Protein AF-A0A932IPA1-F1 (afdb_monomer_lite)

Structure (mmCIF, N/CA/C/O backbone):
data_AF-A0A932IPA1-F1
#
_entry.id   AF-A0A932IPA1-F1
#
loop_
_atom_site.group_PDB
_atom_site.id
_atom_site.type_symbol
_atom_site.label_atom_id
_atom_site.label_alt_id
_atom_site.label_comp_id
_atom_site.label_asym_id
_atom_site.label_entity_id
_atom_site.label_seq_id
_atom_site.pdbx_PDB_ins_code
_atom_site.Cartn_x
_atom_site.Cartn_y
_atom_site.Cartn_z
_atom_site.occupancy
_atom_site.B_iso_or_equiv
_atom_site.auth_seq_id
_atom_site.auth_comp_id
_atom_site.auth_asym_id
_atom_site.auth_atom_id
_atom_site.pdbx_PDB_model_num
ATOM 1 N N . MET A 1 1 ? 11.093 17.423 2.288 1.00 36.00 1 MET A N 1
ATOM 2 C CA . MET A 1 1 ? 10.572 17.303 3.670 1.00 36.00 1 MET A CA 1
ATOM 3 C C . MET A 1 1 ? 10.035 15.885 3.919 1.00 36.00 1 MET A C 1
ATOM 5 O O . MET A 1 1 ? 8.897 15.735 4.322 1.00 36.00 1 MET A O 1
ATOM 9 N N . TRP A 1 2 ? 10.863 14.858 3.668 1.00 33.94 2 TRP A N 1
ATOM 10 C CA . TRP A 1 2 ? 10.628 13.428 3.976 1.00 33.94 2 TRP A CA 1
ATOM 11 C C . TRP A 1 2 ? 11.973 12.718 4.224 1.00 33.94 2 TRP A C 1
ATOM 13 O O . TRP A 1 2 ? 12.154 11.549 3.911 1.00 33.94 2 TRP A O 1
ATOM 23 N N . ASP A 1 3 ? 12.959 13.472 4.714 1.00 32.78 3 ASP A N 1
ATOM 24 C CA . ASP A 1 3 ? 14.371 13.118 4.596 1.00 32.78 3 ASP A CA 1
ATOM 25 C C . ASP A 1 3 ? 15.016 13.036 5.982 1.00 32.78 3 ASP A C 1
ATOM 27 O O . ASP A 1 3 ? 15.643 13.983 6.466 1.00 32.78 3 ASP A O 1
ATOM 31 N N . ARG A 1 4 ? 14.717 11.926 6.669 1.00 38.59 4 ARG A N 1
ATOM 32 C CA . ARG A 1 4 ? 15.524 11.316 7.739 1.00 38.59 4 ARG A CA 1
ATOM 33 C C . ARG A 1 4 ? 14.796 10.106 8.326 1.00 38.59 4 ARG A C 1
ATOM 35 O O . ARG A 1 4 ? 14.081 10.216 9.315 1.00 38.59 4 ARG A O 1
ATOM 42 N N . VAL A 1 5 ? 15.039 8.934 7.748 1.00 42.62 5 VAL A N 1
ATOM 43 C CA . VAL A 1 5 ? 15.004 7.675 8.502 1.00 42.62 5 VAL A CA 1
ATOM 44 C C . VAL A 1 5 ? 16.302 6.945 8.195 1.00 42.62 5 VAL A C 1
ATOM 46 O O . VAL A 1 5 ? 16.596 6.593 7.056 1.00 42.62 5 VAL A O 1
ATOM 49 N N . CYS A 1 6 ? 17.120 6.844 9.235 1.00 30.77 6 CYS A N 1
ATOM 50 C CA . CYS A 1 6 ? 18.496 6.396 9.209 1.00 30.77 6 CYS A CA 1
ATOM 51 C C . CYS A 1 6 ? 18.614 4.932 8.765 1.00 30.77 6 CYS A C 1
ATOM 53 O O . CYS A 1 6 ? 17.976 4.042 9.323 1.00 30.77 6 CYS A O 1
ATOM 55 N N . PHE A 1 7 ? 19.496 4.695 7.79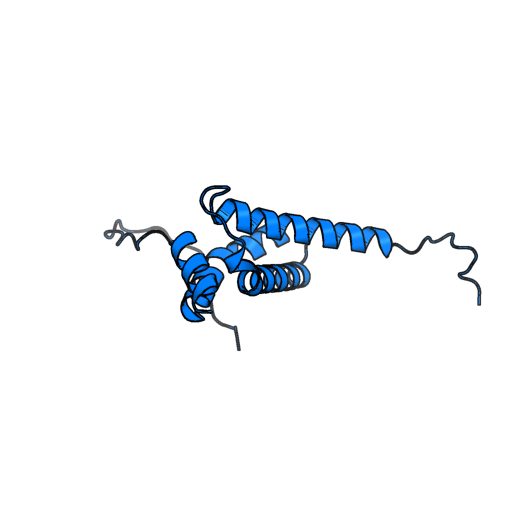7 1.00 34.59 7 PHE A N 1
ATOM 56 C CA . PHE A 1 7 ? 20.008 3.378 7.442 1.00 34.59 7 PHE A CA 1
ATOM 57 C C . PHE A 1 7 ? 21.135 3.040 8.429 1.00 34.59 7 PHE A C 1
ATOM 59 O O . PHE A 1 7 ? 22.173 3.698 8.431 1.00 34.59 7 PHE A O 1
ATOM 66 N N . GLY A 1 8 ? 20.919 2.065 9.311 1.00 30.41 8 GLY A N 1
ATOM 67 C CA . GLY A 1 8 ? 21.890 1.670 10.333 1.00 30.41 8 GLY A CA 1
ATOM 68 C C . GLY A 1 8 ? 22.168 0.176 10.279 1.00 30.41 8 GLY A C 1
ATOM 69 O O . GLY A 1 8 ? 21.413 -0.616 10.833 1.00 30.41 8 GLY A O 1
ATOM 70 N N . ALA A 1 9 ? 23.254 -0.205 9.608 1.00 40.16 9 ALA A N 1
ATOM 71 C CA . ALA A 1 9 ? 23.802 -1.553 9.646 1.00 40.16 9 ALA A CA 1
ATOM 72 C C . ALA A 1 9 ? 24.712 -1.737 10.877 1.00 40.16 9 ALA A C 1
ATOM 74 O O . ALA A 1 9 ? 25.626 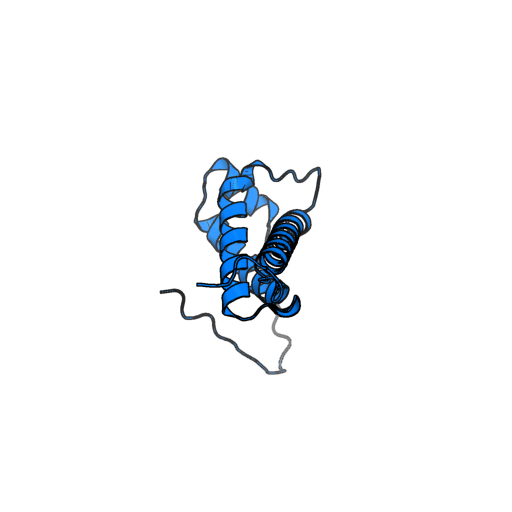-0.945 11.094 1.00 40.16 9 ALA A O 1
ATOM 75 N N . GLY A 1 10 ? 24.503 -2.836 11.611 1.00 35.84 10 GLY A N 1
ATOM 76 C CA . GLY A 1 10 ? 25.508 -3.513 12.440 1.00 35.84 10 GLY A CA 1
ATOM 77 C C . GLY A 1 10 ? 25.723 -2.999 13.871 1.00 35.84 10 GLY A C 1
ATOM 78 O O . GLY A 1 10 ? 26.306 -1.939 14.080 1.00 35.84 10 GLY A O 1
ATOM 79 N N . ARG A 1 11 ? 25.432 -3.844 14.871 1.00 37.50 11 ARG A N 1
ATOM 80 C CA . ARG A 1 11 ? 26.431 -4.702 15.551 1.00 37.50 11 ARG A CA 1
ATOM 81 C C . ARG A 1 11 ? 25.787 -5.563 16.652 1.00 37.50 11 ARG A C 1
ATOM 83 O O . ARG A 1 11 ? 24.768 -5.213 17.228 1.00 37.50 11 ARG A O 1
ATOM 90 N N . CYS A 1 12 ? 26.430 -6.703 16.887 1.00 32.94 12 CYS A N 1
ATOM 91 C CA . CYS A 1 12 ? 26.188 -7.698 17.928 1.00 32.94 12 CYS A CA 1
ATOM 92 C C . CYS A 1 12 ? 26.507 -7.152 19.337 1.00 32.94 12 CYS A C 1
ATOM 94 O O . CYS A 1 12 ? 27.527 -6.479 19.492 1.00 32.94 12 CYS A O 1
ATOM 96 N N . GLY A 1 13 ? 25.694 -7.500 20.346 1.00 33.16 13 GLY A N 1
ATOM 97 C CA . GLY A 1 13 ? 26.054 -7.386 21.766 1.00 33.16 13 GLY A CA 1
ATOM 98 C C . GLY A 1 13 ? 24.890 -7.100 22.726 1.00 33.16 13 GLY A C 1
ATOM 99 O O . GLY A 1 13 ? 24.243 -6.066 22.612 1.00 33.16 13 GLY A O 1
ATOM 100 N N . SER A 1 14 ? 24.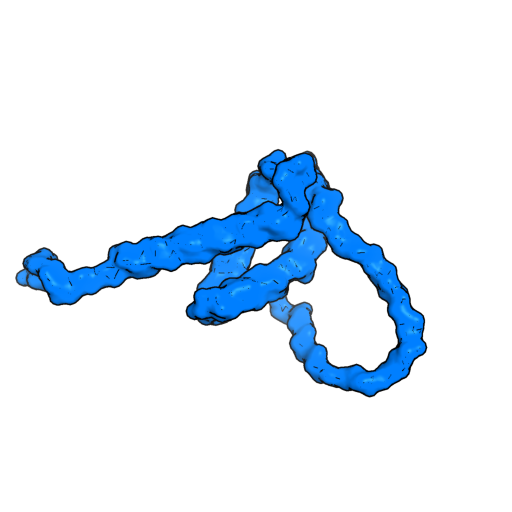749 -7.977 23.729 1.00 33.97 14 SER A N 1
ATOM 101 C CA . SER A 1 14 ? 23.917 -7.914 24.956 1.00 33.97 14 SER A CA 1
ATOM 102 C C . SER A 1 14 ? 22.405 -8.150 24.828 1.00 33.97 14 SER A C 1
ATOM 104 O O . SER A 1 14 ? 21.666 -7.378 24.227 1.00 33.97 14 SER A O 1
ATOM 106 N N . ALA A 1 15 ? 21.959 -9.236 25.469 1.00 44.59 15 ALA A N 1
ATOM 107 C CA . ALA A 1 15 ? 20.567 -9.576 25.733 1.00 44.59 15 ALA A CA 1
ATOM 108 C C . ALA A 1 15 ? 19.974 -8.609 26.775 1.00 44.59 15 ALA A C 1
ATOM 110 O O . ALA A 1 15 ? 19.840 -8.943 27.949 1.00 44.59 15 ALA A O 1
ATOM 111 N N . GLU A 1 16 ? 19.664 -7.393 26.337 1.00 38.22 16 GLU A N 1
ATOM 112 C CA . GLU A 1 16 ? 18.797 -6.461 27.053 1.00 38.22 16 GLU A CA 1
ATOM 113 C C . GLU A 1 16 ? 17.342 -6.871 26.773 1.00 38.22 16 GLU A C 1
ATOM 115 O O . GLU A 1 16 ? 17.003 -7.233 25.643 1.00 38.22 16 GLU A O 1
ATOM 120 N N . ALA A 1 17 ? 16.486 -6.866 27.793 1.00 44.91 17 ALA A N 1
ATOM 121 C CA . ALA A 1 17 ? 15.086 -7.261 27.688 1.00 44.91 17 ALA A CA 1
ATOM 122 C C . ALA A 1 17 ? 14.388 -6.543 26.519 1.00 44.91 17 ALA A C 1
ATOM 124 O O . ALA A 1 17 ? 14.166 -5.335 26.565 1.00 44.91 17 ALA A O 1
ATOM 125 N N . VAL A 1 18 ? 14.038 -7.298 25.471 1.00 45.22 18 VAL A N 1
ATOM 126 C CA . VAL A 1 18 ? 13.244 -6.797 24.347 1.00 45.22 18 VAL A CA 1
ATOM 127 C C . VAL A 1 18 ? 11.873 -6.427 24.900 1.00 45.22 18 VAL A C 1
ATOM 129 O O . VAL A 1 18 ? 11.034 -7.297 25.131 1.00 45.22 18 VAL A O 1
ATOM 132 N N . SER A 1 19 ? 11.642 -5.136 25.133 1.00 43.69 19 SER A N 1
ATOM 133 C CA . SER A 1 19 ? 10.297 -4.578 25.171 1.00 43.69 19 SER A CA 1
ATOM 134 C C . SER A 1 19 ? 9.675 -4.888 23.813 1.00 43.69 19 SER A C 1
ATOM 136 O O . SER A 1 19 ? 9.982 -4.239 22.815 1.00 43.69 19 SER A O 1
ATOM 138 N N . VAL A 1 20 ? 8.901 -5.972 23.752 1.00 49.78 20 VAL A N 1
ATOM 139 C CA . VAL A 1 20 ? 8.159 -6.350 22.554 1.00 49.78 20 VAL A CA 1
ATOM 140 C C . VAL A 1 20 ? 7.097 -5.277 22.391 1.00 49.78 20 VAL A C 1
ATOM 142 O O . VAL A 1 20 ? 6.054 -5.334 23.041 1.00 49.78 20 VAL A O 1
ATOM 145 N N . ASP A 1 21 ? 7.390 -4.264 21.577 1.00 46.47 21 ASP A N 1
ATOM 146 C CA . ASP A 1 21 ? 6.359 -3.361 21.086 1.00 46.47 21 ASP A CA 1
ATOM 147 C C . ASP A 1 21 ? 5.212 -4.232 20.554 1.00 46.47 21 ASP A C 1
ATOM 149 O O . ASP A 1 21 ? 5.478 -5.241 19.881 1.00 46.47 21 ASP A O 1
ATOM 153 N N . PRO A 1 22 ? 3.945 -3.916 20.876 1.00 60.22 22 PRO A N 1
ATOM 154 C CA . PRO A 1 22 ? 2.835 -4.714 20.393 1.00 60.22 22 PRO A CA 1
ATOM 155 C C . PRO A 1 22 ? 2.925 -4.818 18.864 1.00 60.22 22 PRO A C 1
ATOM 157 O O . PRO A 1 22 ? 3.262 -3.833 18.193 1.00 60.22 22 PRO A O 1
ATOM 160 N N . PRO A 1 23 ? 2.679 -6.012 18.296 1.00 77.12 23 PRO A N 1
ATOM 161 C CA . PRO A 1 23 ? 2.759 -6.202 16.859 1.00 77.12 23 PRO A CA 1
ATOM 162 C C . PRO A 1 23 ? 1.844 -5.192 16.168 1.00 77.12 23 PRO A C 1
ATOM 164 O O . PRO A 1 23 ? 0.732 -4.931 16.621 1.00 77.12 23 PRO A O 1
ATOM 167 N N . PHE A 1 24 ? 2.333 -4.614 15.073 1.00 89.12 24 PHE A N 1
ATOM 168 C CA . PHE A 1 24 ? 1.590 -3.622 14.307 1.00 89.12 24 PHE A CA 1
ATOM 169 C C . PHE A 1 24 ? 0.212 -4.164 13.890 1.00 89.12 24 PHE A C 1
ATOM 171 O O . PHE A 1 24 ? 0.127 -5.109 13.100 1.00 89.12 24 PHE A O 1
ATOM 178 N N . ASP A 1 25 ? -0.856 -3.543 14.395 1.00 94.81 25 ASP A N 1
ATOM 179 C CA . ASP A 1 25 ? -2.233 -3.915 14.073 1.00 94.81 25 ASP A CA 1
ATOM 180 C C . ASP A 1 25 ? -2.689 -3.233 12.777 1.00 94.81 25 ASP A C 1
ATOM 182 O O . ASP A 1 25 ? -3.254 -2.134 12.749 1.00 94.81 25 ASP A O 1
ATOM 186 N N . ALA A 1 26 ? -2.420 -3.910 11.664 1.00 94.75 26 ALA A N 1
ATOM 187 C CA . ALA A 1 26 ? -2.812 -3.446 10.342 1.00 94.75 26 ALA A CA 1
ATOM 188 C C . ALA A 1 26 ? -4.337 -3.373 10.159 1.00 94.75 26 ALA A C 1
ATOM 190 O O . ALA A 1 26 ? -4.813 -2.513 9.419 1.00 94.75 26 ALA A O 1
ATOM 191 N N . GLU A 1 27 ? -5.099 -4.257 10.806 1.00 96.19 27 GLU A N 1
ATOM 192 C CA . GLU A 1 27 ? -6.556 -4.298 10.679 1.00 96.19 27 GLU A CA 1
ATOM 193 C C . GLU A 1 27 ? -7.193 -3.084 11.354 1.00 96.19 27 GLU A C 1
ATOM 195 O O . GLU A 1 27 ? -7.952 -2.353 10.710 1.00 96.19 27 GLU A O 1
ATOM 200 N N . GLN A 1 28 ? -6.833 -2.814 12.612 1.00 96.69 28 GLN A N 1
ATOM 201 C CA . GLN A 1 28 ? -7.317 -1.639 13.335 1.00 96.69 28 GLN A CA 1
ATOM 202 C C . GLN A 1 28 ? -6.952 -0.350 12.597 1.00 96.69 28 GLN A C 1
ATOM 204 O O . GLN A 1 28 ? -7.785 0.548 12.456 1.00 96.69 28 GLN A O 1
ATOM 209 N N . THR A 1 29 ? -5.732 -0.288 12.068 1.00 96.94 29 THR A N 1
ATOM 210 C CA . THR A 1 29 ? -5.245 0.868 11.318 1.00 96.94 29 THR A CA 1
ATOM 211 C C . THR A 1 29 ? -6.073 1.107 10.049 1.00 96.94 29 THR A C 1
ATOM 213 O O . THR A 1 29 ? -6.551 2.219 9.819 1.00 96.94 29 THR A O 1
ATOM 216 N N . LEU A 1 30 ? -6.317 0.065 9.242 1.00 97.25 30 LEU A N 1
ATOM 217 C CA . LEU A 1 30 ? -7.170 0.162 8.050 1.00 97.25 30 LEU A CA 1
ATOM 218 C C . LEU A 1 30 ? -8.604 0.569 8.406 1.00 97.25 30 LEU A C 1
ATOM 220 O O . LEU A 1 30 ? -9.200 1.394 7.713 1.00 97.25 30 LEU A O 1
ATOM 224 N N . ARG A 1 31 ? -9.142 0.051 9.514 1.00 97.62 31 ARG A N 1
ATOM 225 C CA . ARG A 1 31 ? -10.482 0.398 9.994 1.00 97.62 31 ARG A CA 1
ATOM 226 C C . ARG A 1 31 ? -10.591 1.868 10.406 1.00 97.62 31 ARG A C 1
ATOM 228 O O . ARG A 1 31 ? -11.567 2.524 10.044 1.00 97.62 31 ARG A O 1
ATOM 235 N N . ALA A 1 32 ? -9.596 2.403 11.113 1.00 97.81 32 ALA A N 1
ATOM 236 C CA . ALA A 1 32 ? -9.551 3.816 11.491 1.00 97.81 32 ALA A CA 1
ATOM 237 C C . ALA A 1 32 ? -9.494 4.736 10.257 1.00 97.81 32 ALA A C 1
ATOM 239 O O . ALA A 1 32 ? -10.235 5.719 10.172 1.00 97.81 32 ALA A O 1
ATOM 240 N N . ILE A 1 33 ? -8.697 4.371 9.247 1.00 97.88 33 ILE A N 1
ATOM 241 C CA . ILE A 1 33 ? -8.633 5.098 7.969 1.00 97.88 33 ILE A CA 1
ATOM 242 C C . ILE A 1 33 ? -9.991 5.061 7.254 1.00 97.88 33 ILE A C 1
ATOM 244 O O . ILE A 1 33 ? -10.457 6.094 6.769 1.00 97.88 33 ILE A O 1
ATOM 248 N N . ALA A 1 34 ? -10.638 3.894 7.204 1.00 97.62 34 ALA A N 1
ATOM 249 C CA . ALA A 1 34 ? -11.923 3.708 6.534 1.00 97.62 34 ALA A CA 1
ATOM 250 C C . ALA A 1 34 ? -13.047 4.550 7.158 1.00 97.62 34 ALA A C 1
ATOM 252 O O . ALA A 1 34 ? -13.808 5.188 6.432 1.00 97.62 34 ALA A O 1
ATOM 253 N N . LEU A 1 35 ? -13.144 4.562 8.492 1.00 97.50 35 LEU A N 1
ATOM 254 C CA . LEU A 1 35 ? -14.242 5.209 9.215 1.00 97.50 35 LEU A CA 1
ATOM 255 C C . LEU A 1 35 ? -14.022 6.706 9.435 1.00 97.50 35 LEU A C 1
ATOM 257 O O . LEU A 1 35 ? -14.972 7.484 9.362 1.00 97.50 35 LEU A O 1
ATOM 261 N N . HIS A 1 36 ? -12.784 7.112 9.716 1.00 97.31 36 HIS A N 1
ATOM 262 C CA . HIS A 1 36 ? -12.493 8.457 10.218 1.00 97.31 36 HIS A CA 1
ATOM 263 C C . HIS A 1 36 ? -11.546 9.256 9.332 1.00 97.31 36 HIS A C 1
ATOM 265 O O . HIS A 1 36 ? -11.306 10.425 9.624 1.00 97.31 36 HIS A O 1
ATOM 271 N N . ARG A 1 37 ? -11.007 8.661 8.255 1.00 96.88 37 ARG A N 1
ATOM 272 C CA . ARG A 1 37 ? -9.894 9.260 7.497 1.00 96.88 37 ARG A CA 1
ATOM 273 C C . ARG A 1 37 ? -8.766 9.670 8.449 1.00 96.88 37 ARG A C 1
ATOM 275 O O . ARG A 1 37 ? -8.227 10.771 8.364 1.00 96.88 37 ARG A O 1
ATOM 282 N N . ASP A 1 38 ? -8.459 8.772 9.381 1.00 97.69 38 ASP A N 1
ATOM 283 C CA . ASP A 1 38 ? -7.456 8.986 10.414 1.00 97.69 38 ASP A CA 1
ATOM 284 C C . ASP A 1 38 ? -6.056 9.064 9.785 1.00 97.69 38 ASP A C 1
ATOM 286 O O . ASP A 1 38 ? -5.563 8.112 9.167 1.00 97.69 38 ASP A O 1
ATOM 290 N N . ARG A 1 39 ? -5.432 10.240 9.906 1.00 96.50 39 ARG A N 1
ATOM 291 C CA . ARG A 1 39 ? -4.107 10.524 9.347 1.00 96.50 39 ARG A CA 1
ATOM 292 C C . ARG A 1 39 ? -2.991 9.856 10.142 1.00 96.50 39 ARG A C 1
ATOM 294 O O . ARG A 1 39 ? -2.010 9.446 9.525 1.00 96.50 39 ARG A O 1
ATOM 301 N N . ASP A 1 40 ? -3.149 9.706 11.451 1.00 97.12 40 ASP A N 1
ATOM 302 C CA . ASP A 1 40 ? -2.142 9.097 12.319 1.00 97.12 40 ASP A CA 1
ATOM 303 C C . ASP A 1 40 ? -2.118 7.584 12.092 1.00 97.12 40 ASP A C 1
ATOM 305 O O . ASP A 1 40 ? -1.052 6.987 11.927 1.00 97.12 40 ASP A O 1
ATOM 309 N N . ALA A 1 41 ? -3.299 6.975 11.938 1.00 96.81 41 ALA A N 1
ATOM 310 C CA . ALA A 1 41 ? -3.425 5.593 11.488 1.00 96.81 41 ALA A CA 1
ATOM 311 C C . ALA A 1 41 ? -2.746 5.396 10.121 1.00 96.81 41 ALA A C 1
ATOM 313 O O . ALA A 1 41 ? -1.928 4.493 9.939 1.00 96.81 41 ALA A O 1
ATOM 314 N N . PHE A 1 42 ? -3.007 6.276 9.153 1.00 97.75 42 PHE A N 1
ATOM 315 C CA . PHE A 1 42 ? -2.339 6.192 7.854 1.00 97.75 42 PHE A CA 1
ATOM 316 C C . PHE A 1 42 ? -0.819 6.357 7.947 1.00 97.75 42 PHE A C 1
ATOM 318 O O . PHE A 1 42 ? -0.087 5.621 7.285 1.00 97.75 42 PHE A O 1
ATOM 325 N N . GLN A 1 43 ? -0.328 7.258 8.798 1.00 97.31 43 GLN A N 1
ATOM 326 C CA . GLN A 1 43 ? 1.101 7.420 9.047 1.00 97.31 43 GLN A CA 1
ATOM 327 C C . GLN A 1 43 ? 1.719 6.147 9.645 1.00 97.31 43 GLN A C 1
ATOM 329 O O . GLN A 1 43 ? 2.793 5.731 9.208 1.00 97.31 43 GLN A O 1
ATOM 334 N N . ALA A 1 44 ? 1.036 5.489 10.584 1.00 96.62 44 ALA A N 1
ATOM 335 C CA . ALA A 1 44 ? 1.478 4.218 11.154 1.00 96.62 44 ALA A CA 1
ATOM 336 C C . ALA A 1 44 ? 1.506 3.097 10.097 1.00 96.62 44 ALA A C 1
ATOM 338 O O . ALA A 1 44 ? 2.499 2.371 9.983 1.00 96.62 44 ALA A O 1
ATOM 339 N N . LEU A 1 45 ? 0.465 3.005 9.258 1.00 96.88 45 LEU A N 1
ATOM 340 C CA . LEU A 1 45 ? 0.414 2.072 8.128 1.00 96.88 45 LEU A CA 1
ATOM 341 C C . LEU A 1 45 ? 1.570 2.307 7.156 1.00 96.88 45 LEU A C 1
ATOM 343 O O . LEU A 1 45 ? 2.222 1.350 6.734 1.00 96.88 45 LEU A O 1
ATOM 347 N N . PHE A 1 46 ? 1.838 3.569 6.821 1.00 97.12 46 PHE A N 1
ATOM 348 C CA . PHE A 1 46 ? 2.927 3.954 5.935 1.00 97.12 46 PHE A CA 1
ATOM 349 C C . PHE A 1 46 ? 4.286 3.591 6.537 1.00 97.12 46 PHE A C 1
ATOM 351 O O . PHE A 1 46 ? 5.103 2.967 5.863 1.00 97.12 46 PHE A O 1
ATOM 358 N N . GLY A 1 47 ? 4.518 3.915 7.811 1.00 96.62 47 GLY A N 1
ATOM 359 C CA . GLY A 1 47 ? 5.755 3.570 8.513 1.00 96.62 47 GLY A CA 1
ATOM 360 C C . GLY A 1 47 ? 6.018 2.063 8.529 1.00 96.62 47 GLY A C 1
ATOM 361 O O . GLY A 1 47 ? 7.159 1.626 8.372 1.00 96.62 47 GLY A O 1
ATOM 362 N N . HIS A 1 48 ? 4.961 1.253 8.636 1.00 96.44 48 HIS A N 1
ATOM 363 C CA . HIS A 1 48 ? 5.084 -0.197 8.606 1.00 96.44 48 HIS A CA 1
ATOM 364 C C . HIS A 1 48 ? 5.240 -0.759 7.182 1.00 96.44 48 HIS A C 1
ATOM 366 O O . HIS A 1 48 ? 6.203 -1.469 6.885 1.00 96.44 48 HIS A O 1
ATOM 372 N N . TYR A 1 49 ? 4.310 -0.485 6.272 1.00 97.81 49 TYR A N 1
ATOM 373 C CA . TYR A 1 49 ? 4.294 -1.127 4.954 1.00 97.81 49 TYR A CA 1
ATOM 374 C C . TYR A 1 49 ? 5.146 -0.415 3.905 1.00 97.81 49 TYR A C 1
ATOM 376 O O . TYR A 1 49 ? 5.591 -1.071 2.967 1.00 97.81 49 TYR A O 1
ATOM 384 N N . GLY A 1 50 ? 5.432 0.878 4.056 1.00 97.38 50 GLY A N 1
ATOM 385 C CA . GLY A 1 50 ? 6.154 1.677 3.064 1.00 97.38 50 GLY A CA 1
ATOM 386 C C . GLY A 1 50 ? 7.530 1.115 2.702 1.00 97.38 50 GLY A C 1
ATOM 387 O O . GLY A 1 50 ? 7.745 0.758 1.540 1.00 97.38 50 GLY A O 1
ATOM 388 N N . PRO A 1 51 ? 8.441 0.916 3.674 1.00 97.19 51 PRO A N 1
ATOM 389 C CA . PRO A 1 51 ? 9.754 0.328 3.407 1.00 97.19 51 PRO A CA 1
ATOM 390 C C . PRO A 1 51 ? 9.670 -1.084 2.806 1.00 97.19 51 PRO A C 1
ATOM 392 O O . PRO A 1 51 ? 10.466 -1.447 1.941 1.00 97.19 51 PRO A O 1
ATOM 395 N N . ARG A 1 52 ? 8.679 -1.878 3.237 1.00 97.81 52 ARG A N 1
ATOM 396 C CA . ARG A 1 52 ? 8.468 -3.259 2.773 1.00 97.81 52 ARG A CA 1
ATOM 397 C C . ARG A 1 52 ? 7.990 -3.301 1.320 1.00 97.81 52 ARG A C 1
ATOM 399 O O . ARG A 1 52 ? 8.515 -4.080 0.530 1.00 97.81 52 ARG A O 1
ATOM 406 N N . LEU A 1 53 ? 7.044 -2.437 0.960 1.00 97.94 53 LEU A N 1
ATOM 407 C CA . LEU A 1 53 ? 6.527 -2.304 -0.401 1.00 97.94 53 LEU A CA 1
ATOM 408 C C . LEU A 1 53 ? 7.581 -1.733 -1.353 1.00 97.94 53 LEU A C 1
ATOM 410 O O . LEU A 1 53 ? 7.757 -2.265 -2.445 1.00 97.94 53 LEU A O 1
ATOM 414 N N . LYS A 1 54 ? 8.356 -0.732 -0.920 1.00 97.00 54 LYS A N 1
ATOM 415 C CA . LYS A 1 54 ? 9.495 -0.228 -1.700 1.00 97.00 54 LYS A CA 1
ATOM 416 C C . LYS A 1 54 ? 10.508 -1.333 -1.990 1.00 97.00 54 LYS A C 1
ATOM 418 O O . LYS A 1 54 ? 10.885 -1.540 -3.139 1.00 97.00 54 LYS A O 1
ATOM 423 N N . ALA A 1 55 ? 10.907 -2.091 -0.965 1.00 97.25 55 ALA A N 1
ATOM 424 C CA . ALA A 1 55 ? 11.815 -3.226 -1.131 1.00 97.25 55 ALA A CA 1
ATOM 425 C C . ALA A 1 55 ? 11.232 -4.315 -2.046 1.00 97.25 55 ALA A C 1
ATOM 427 O O . ALA A 1 55 ? 11.968 -4.916 -2.827 1.00 97.25 55 ALA A O 1
ATOM 428 N N . TYR A 1 56 ? 9.923 -4.562 -1.973 1.00 97.19 56 TYR A N 1
ATOM 429 C CA . TYR A 1 56 ? 9.224 -5.475 -2.874 1.00 97.19 56 TYR A CA 1
ATOM 430 C C . TYR A 1 56 ? 9.321 -5.022 -4.340 1.00 97.19 56 TYR A C 1
ATOM 432 O O . TYR A 1 56 ? 9.695 -5.830 -5.188 1.00 97.19 56 TYR A O 1
ATOM 440 N N . PHE A 1 57 ? 9.072 -3.744 -4.641 1.00 97.06 57 PHE A N 1
ATOM 441 C CA . PHE A 1 57 ? 9.172 -3.222 -6.009 1.00 97.06 57 PHE A CA 1
ATOM 442 C C . PHE A 1 57 ? 10.606 -3.191 -6.544 1.00 97.06 57 PHE A C 1
ATOM 444 O O . PHE A 1 57 ? 10.830 -3.568 -7.692 1.00 97.06 57 PHE A O 1
ATOM 451 N N . LEU A 1 58 ? 11.585 -2.845 -5.704 1.00 96.06 58 LEU A N 1
ATOM 452 C CA . LEU A 1 58 ? 13.004 -2.923 -6.068 1.00 96.06 58 LEU A CA 1
ATOM 453 C C . LEU A 1 58 ? 13.413 -4.352 -6.459 1.00 96.06 58 LEU A C 1
ATOM 455 O O . LEU A 1 58 ? 14.094 -4.567 -7.456 1.00 96.06 58 LEU A O 1
ATOM 459 N N . ARG A 1 59 ? 12.957 -5.361 -5.704 1.00 95.44 59 ARG A N 1
ATOM 460 C CA . ARG A 1 59 ? 13.227 -6.779 -6.014 1.00 95.44 59 ARG A CA 1
ATOM 461 C C . ARG A 1 59 ? 12.511 -7.268 -7.270 1.00 95.44 59 ARG A C 1
ATOM 463 O O . ARG A 1 59 ? 12.950 -8.246 -7.863 1.00 95.44 59 ARG A O 1
ATOM 470 N N . ALA A 1 60 ? 11.426 -6.610 -7.663 1.00 91.62 60 ALA A N 1
ATOM 471 C CA . ALA A 1 60 ? 10.683 -6.930 -8.874 1.00 91.62 60 ALA A CA 1
ATOM 472 C C . ALA A 1 60 ? 11.334 -6.380 -10.160 1.00 91.62 60 ALA A C 1
ATOM 474 O O . ALA A 1 60 ? 10.756 -6.537 -11.232 1.00 91.62 60 ALA A O 1
ATOM 475 N N . GLY A 1 61 ? 12.519 -5.765 -10.064 1.00 83.62 61 GLY A N 1
ATOM 476 C CA . GLY A 1 61 ? 13.278 -5.255 -11.209 1.00 83.62 61 GLY A CA 1
ATOM 477 C C . GLY A 1 61 ? 13.081 -3.765 -11.491 1.00 83.62 61 GLY A C 1
ATOM 478 O O . GLY A 1 61 ? 13.590 -3.280 -12.495 1.00 83.62 61 GLY A O 1
ATOM 479 N N . GLY A 1 62 ? 12.365 -3.038 -10.626 1.00 82.62 62 GLY A N 1
ATOM 480 C CA . GLY A 1 62 ? 12.249 -1.583 -10.723 1.00 82.62 62 GLY A CA 1
ATOM 481 C C . GLY A 1 62 ? 13.481 -0.859 -10.178 1.00 82.62 62 GLY A C 1
ATOM 482 O O . GLY A 1 62 ? 14.137 -1.337 -9.249 1.00 82.62 62 GLY A O 1
ATOM 483 N N . ASP A 1 63 ? 13.767 0.324 -10.721 1.00 91.75 63 ASP A N 1
ATOM 484 C CA . ASP A 1 63 ? 14.739 1.241 -10.128 1.00 91.75 63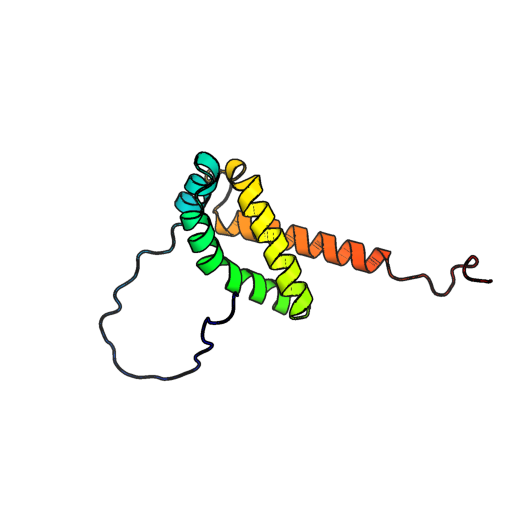 ASP A CA 1
ATOM 485 C C . ASP A 1 63 ? 14.163 1.963 -8.890 1.00 91.75 63 ASP A C 1
ATOM 487 O O . ASP A 1 63 ? 13.009 1.773 -8.492 1.00 91.75 63 ASP A O 1
ATOM 491 N N . ALA A 1 64 ? 14.991 2.782 -8.238 1.00 92.81 64 ALA A N 1
ATOM 492 C CA . ALA A 1 64 ? 14.598 3.497 -7.026 1.00 92.81 64 ALA A CA 1
ATOM 493 C C . ALA A 1 64 ? 13.452 4.494 -7.246 1.00 92.81 64 ALA A C 1
ATOM 495 O O . ALA A 1 64 ? 12.642 4.678 -6.335 1.00 92.81 64 ALA A O 1
ATOM 496 N N . THR A 1 65 ? 13.388 5.113 -8.424 1.00 95.19 65 THR A N 1
ATOM 497 C CA . THR A 1 65 ? 12.361 6.094 -8.781 1.00 95.19 65 THR A CA 1
ATOM 498 C C . THR A 1 65 ? 11.031 5.388 -8.993 1.00 95.19 65 THR A C 1
ATOM 500 O O . THR A 1 65 ? 10.052 5.700 -8.320 1.00 95.19 65 THR A O 1
ATOM 503 N N . LEU A 1 66 ? 11.017 4.352 -9.831 1.00 93.44 66 LEU A N 1
ATOM 504 C CA . LEU A 1 66 ? 9.826 3.572 -10.128 1.00 93.44 66 LEU A CA 1
ATOM 505 C C . LEU A 1 66 ? 9.264 2.891 -8.875 1.00 93.44 66 LEU A C 1
ATOM 507 O O . LEU A 1 66 ? 8.052 2.853 -8.667 1.00 93.44 66 LEU A O 1
ATOM 511 N N . ALA A 1 67 ? 10.133 2.358 -8.013 1.00 96.50 67 ALA A N 1
ATOM 512 C CA . ALA A 1 67 ? 9.701 1.751 -6.759 1.00 96.50 67 ALA A CA 1
ATOM 513 C C . ALA A 1 67 ? 9.013 2.762 -5.826 1.00 96.50 67 ALA A C 1
ATOM 515 O O . ALA A 1 67 ? 8.059 2.401 -5.134 1.00 96.50 67 ALA A O 1
ATOM 516 N N . GLU A 1 68 ? 9.487 4.009 -5.799 1.00 96.62 68 GLU A N 1
ATOM 517 C CA . GLU A 1 68 ? 8.893 5.094 -5.017 1.00 96.62 68 GLU A CA 1
ATOM 518 C C . GLU A 1 68 ? 7.541 5.531 -5.601 1.00 96.62 68 GLU A C 1
ATOM 520 O O . GLU A 1 68 ? 6.569 5.662 -4.859 1.00 96.62 68 GLU A O 1
ATOM 525 N N . GLU A 1 69 ? 7.445 5.674 -6.922 1.00 96.38 69 GLU A N 1
ATOM 526 C CA . GLU A 1 69 ? 6.193 6.002 -7.616 1.00 96.38 69 GLU A CA 1
ATOM 527 C C . GLU A 1 69 ? 5.111 4.944 -7.358 1.00 96.38 69 GLU A C 1
ATOM 529 O O . GLU A 1 69 ? 4.008 5.262 -6.903 1.00 96.38 69 GLU A O 1
ATOM 534 N N . LEU A 1 70 ? 5.440 3.662 -7.557 1.00 97.31 70 LEU A N 1
ATOM 535 C CA . LEU A 1 70 ? 4.511 2.559 -7.304 1.00 97.31 70 LEU A CA 1
ATOM 536 C C . LEU A 1 70 ? 4.112 2.473 -5.828 1.00 97.31 70 LEU A C 1
ATOM 538 O O . LEU A 1 70 ? 2.945 2.218 -5.519 1.00 97.31 70 LEU A O 1
ATOM 542 N N . LEU A 1 71 ? 5.052 2.701 -4.906 1.00 97.81 71 LEU A N 1
ATOM 543 C CA . LEU A 1 71 ? 4.752 2.783 -3.478 1.00 97.81 71 LEU A CA 1
ATOM 544 C C . LEU A 1 71 ? 3.709 3.872 -3.201 1.00 97.81 71 LEU A C 1
ATOM 546 O O . LEU A 1 71 ? 2.716 3.604 -2.519 1.00 97.81 71 LEU A O 1
ATOM 550 N N . GLN A 1 72 ? 3.928 5.083 -3.711 1.00 97.56 72 GLN A N 1
ATOM 551 C CA . GLN A 1 72 ? 3.030 6.214 -3.494 1.00 97.56 72 GLN A CA 1
ATOM 552 C C . GLN A 1 72 ? 1.632 5.925 -4.047 1.00 97.56 72 GLN A C 1
ATOM 554 O O . GLN A 1 72 ? 0.641 6.134 -3.345 1.00 97.56 72 GLN A O 1
ATOM 559 N N . GLU A 1 73 ? 1.532 5.350 -5.247 1.00 97.94 73 GLU A N 1
ATOM 560 C CA . GLU A 1 73 ? 0.249 4.935 -5.819 1.00 97.94 73 GLU A CA 1
ATOM 561 C C . GLU A 1 73 ? -0.482 3.901 -4.957 1.00 97.94 73 GLU A C 1
ATOM 563 O O . GLU A 1 73 ? -1.693 4.008 -4.742 1.00 97.94 73 GLU A O 1
ATOM 568 N N . VAL A 1 74 ? 0.234 2.893 -4.450 1.00 98.31 74 VAL A N 1
ATOM 569 C CA . VAL A 1 74 ? -0.354 1.885 -3.559 1.00 98.31 74 VAL A CA 1
ATOM 570 C C . VAL A 1 74 ? -0.862 2.538 -2.279 1.00 98.31 74 VAL A C 1
ATOM 572 O O . VAL A 1 74 ? -1.989 2.268 -1.872 1.00 98.31 74 VAL A O 1
ATOM 575 N N . MET A 1 75 ? -0.081 3.428 -1.670 1.00 98.00 75 MET A N 1
ATOM 576 C CA . MET A 1 75 ? -0.470 4.126 -0.443 1.00 98.00 75 MET A CA 1
ATOM 577 C C . MET A 1 75 ? -1.705 5.009 -0.648 1.00 98.00 75 MET A C 1
ATOM 579 O O . MET A 1 75 ? -2.614 4.993 0.182 1.00 98.00 75 MET A O 1
ATOM 583 N N . LEU A 1 76 ? -1.808 5.701 -1.785 1.00 98.12 76 LEU A N 1
ATOM 584 C CA . LEU A 1 76 ? -3.011 6.451 -2.157 1.00 98.12 76 LEU A CA 1
ATOM 585 C C . LEU A 1 76 ? -4.229 5.535 -2.327 1.00 98.12 76 LEU A C 1
ATOM 587 O O . LEU A 1 76 ? -5.332 5.877 -1.898 1.00 98.12 76 LEU A O 1
ATOM 591 N N . ILE A 1 77 ? -4.050 4.350 -2.914 1.00 98.12 77 ILE A N 1
ATOM 592 C CA . ILE A 1 77 ? -5.134 3.368 -3.027 1.00 98.12 77 ILE A CA 1
ATOM 593 C C . ILE A 1 77 ? -5.577 2.879 -1.654 1.00 98.12 77 ILE A C 1
ATOM 595 O O . ILE A 1 77 ? -6.781 2.788 -1.425 1.00 98.12 77 ILE A O 1
ATOM 599 N N . LEU A 1 78 ? -4.639 2.585 -0.754 1.00 97.88 78 LEU A N 1
ATOM 600 C CA . LEU A 1 78 ? -4.960 2.170 0.609 1.00 97.88 78 LEU A CA 1
ATOM 601 C C . LEU A 1 78 ? -5.729 3.262 1.344 1.00 97.88 78 LEU A C 1
ATOM 603 O O . LEU A 1 78 ? -6.753 2.962 1.946 1.00 97.88 78 LEU A O 1
ATOM 607 N N . TRP A 1 79 ? -5.309 4.523 1.219 1.00 97.88 79 TRP A N 1
ATOM 608 C CA . TRP A 1 79 ? -6.057 5.652 1.763 1.00 97.88 79 TRP A CA 1
ATOM 609 C C . TRP A 1 79 ? -7.483 5.685 1.213 1.00 97.88 79 TRP A C 1
ATOM 611 O O . TRP A 1 79 ? -8.442 5.668 1.978 1.00 97.88 79 TRP A O 1
ATOM 621 N N . HIS A 1 80 ? -7.655 5.687 -0.110 1.00 97.75 80 HIS A N 1
ATOM 622 C CA . HIS A 1 80 ? -8.969 5.875 -0.722 1.00 97.75 80 HIS A CA 1
ATOM 623 C C . HIS A 1 80 ? -9.907 4.678 -0.595 1.00 97.75 80 HIS A C 1
ATOM 625 O O . HIS A 1 80 ? -11.114 4.898 -0.540 1.00 97.75 80 HIS A O 1
ATOM 631 N N . LYS A 1 81 ? -9.370 3.453 -0.561 1.00 97.44 81 LYS A N 1
ATOM 632 C CA . LYS A 1 81 ? -10.136 2.199 -0.606 1.00 97.44 81 LYS A CA 1
ATOM 633 C C . LYS A 1 81 ? -10.061 1.384 0.685 1.00 97.44 81 LYS A C 1
ATOM 635 O O . LYS A 1 81 ? -10.383 0.197 0.649 1.00 97.44 81 LYS A O 1
ATOM 640 N N . ALA A 1 82 ? -9.627 1.974 1.800 1.00 97.25 82 ALA A N 1
ATOM 641 C CA . ALA A 1 82 ? -9.591 1.301 3.102 1.00 97.25 82 ALA A CA 1
ATOM 642 C C . ALA A 1 82 ? -10.955 0.706 3.499 1.00 97.25 82 ALA A C 1
ATOM 644 O O . ALA A 1 82 ? -11.009 -0.363 4.092 1.00 97.25 82 ALA A O 1
ATOM 645 N N . ASP A 1 83 ? -12.055 1.351 3.104 1.00 96.69 83 ASP A N 1
ATOM 646 C CA . ASP A 1 83 ? -13.439 0.893 3.290 1.00 96.69 83 ASP A CA 1
ATOM 647 C C . ASP A 1 83 ? -13.761 -0.430 2.579 1.00 96.69 83 ASP A C 1
ATOM 649 O O . ASP A 1 83 ? -14.720 -1.108 2.936 1.00 96.69 83 ASP A O 1
ATOM 653 N N . ARG A 1 84 ? -12.962 -0.815 1.578 1.00 96.81 84 ARG A N 1
ATOM 654 C CA . ARG A 1 84 ? -13.121 -2.076 0.841 1.00 96.81 84 ARG A CA 1
ATOM 655 C C . ARG A 1 84 ? -12.352 -3.237 1.454 1.00 96.81 84 ARG A C 1
ATOM 657 O O . ARG A 1 84 ? -12.442 -4.349 0.928 1.00 96.81 84 ARG A O 1
ATOM 664 N N . PHE A 1 85 ? -11.550 -2.986 2.483 1.00 97.19 85 PHE A N 1
ATOM 665 C CA . PHE A 1 85 ? -10.900 -4.057 3.215 1.00 97.19 85 PHE A CA 1
ATOM 666 C C . PHE A 1 85 ? -11.948 -4.840 4.010 1.00 97.19 85 PHE A C 1
ATOM 668 O O . PHE A 1 85 ? -12.758 -4.261 4.730 1.00 97.19 85 PHE A O 1
ATOM 675 N N . ASP A 1 86 ? -11.915 -6.161 3.869 1.00 95.62 86 ASP A N 1
ATOM 676 C CA . ASP A 1 86 ? -12.805 -7.078 4.570 1.00 95.62 86 ASP A CA 1
ATOM 677 C C . ASP A 1 86 ? -11.959 -8.163 5.260 1.00 95.62 86 ASP A C 1
ATOM 679 O O . ASP A 1 86 ? -11.402 -9.028 4.564 1.00 95.62 86 ASP A O 1
ATOM 683 N N . PRO A 1 87 ? -11.849 -8.139 6.604 1.00 94.19 87 PRO A N 1
ATOM 684 C CA . PRO A 1 87 ? -11.035 -9.095 7.349 1.00 94.19 87 PRO A CA 1
ATOM 685 C C . PRO A 1 87 ? -11.565 -10.532 7.252 1.00 94.19 87 PRO A C 1
ATOM 687 O O . PRO A 1 87 ? -10.795 -11.474 7.425 1.00 94.19 87 PRO A O 1
ATOM 690 N N . ALA A 1 88 ? -12.843 -10.735 6.902 1.00 96.00 88 ALA A N 1
ATOM 691 C CA . ALA A 1 88 ? -13.392 -12.073 6.692 1.00 96.00 88 ALA A CA 1
ATOM 692 C C . ALA A 1 88 ? -12.895 -12.719 5.386 1.00 96.00 88 ALA A C 1
ATOM 694 O O . ALA A 1 88 ? -12.953 -13.940 5.237 1.00 96.00 88 ALA A O 1
ATOM 695 N N . ARG A 1 89 ? -12.410 -11.918 4.425 1.00 94.31 89 ARG A N 1
ATOM 696 C CA . ARG A 1 89 ? -11.975 -12.399 3.103 1.00 94.31 89 ARG A CA 1
ATOM 697 C C . ARG A 1 89 ? -10.470 -12.577 2.986 1.00 94.31 89 ARG A C 1
ATOM 699 O O . ARG A 1 89 ? -10.030 -13.448 2.237 1.00 94.31 89 ARG A O 1
ATOM 706 N N . ALA A 1 90 ? -9.682 -11.738 3.653 1.00 94.12 90 ALA A N 1
ATOM 707 C CA . ALA A 1 90 ? -8.227 -11.807 3.606 1.00 94.12 90 ALA A CA 1
ATOM 708 C C . ALA A 1 90 ? -7.586 -11.076 4.789 1.00 94.12 90 ALA A C 1
ATOM 710 O O . ALA A 1 90 ? -8.101 -10.069 5.266 1.00 94.12 90 ALA A O 1
ATOM 711 N N . ALA A 1 91 ? -6.391 -11.520 5.181 1.00 96.00 91 ALA A N 1
ATOM 712 C CA . ALA A 1 91 ? -5.556 -10.764 6.107 1.00 96.00 91 ALA A CA 1
ATOM 713 C C . ALA A 1 91 ? -5.139 -9.403 5.494 1.00 96.00 91 ALA A C 1
ATOM 715 O O . ALA A 1 91 ? -4.901 -9.337 4.278 1.00 96.00 91 ALA A O 1
ATOM 716 N N . PRO A 1 92 ? -4.948 -8.342 6.307 1.00 96.44 92 PRO A N 1
ATOM 717 C CA . PRO A 1 92 ? -4.541 -7.015 5.830 1.00 96.44 92 PRO A CA 1
ATOM 718 C C . PRO A 1 92 ? -3.314 -7.038 4.916 1.00 96.44 92 PRO A C 1
ATOM 720 O O . PRO A 1 92 ? -3.315 -6.439 3.841 1.00 96.44 92 PRO A O 1
ATOM 723 N N . SER A 1 93 ? -2.280 -7.789 5.305 1.00 95.81 93 SER A N 1
ATOM 724 C CA . SER A 1 93 ? -1.045 -7.933 4.532 1.00 95.81 93 SER A CA 1
ATOM 725 C C . SER A 1 93 ? -1.313 -8.507 3.141 1.00 95.81 93 SER A C 1
ATOM 727 O O . SER A 1 93 ? -0.834 -7.973 2.145 1.00 95.81 93 SER A O 1
ATOM 729 N N . THR A 1 94 ? -2.134 -9.554 3.055 1.00 96.62 94 THR A N 1
ATOM 730 C CA . THR A 1 94 ? -2.485 -10.205 1.786 1.00 96.62 94 THR A CA 1
ATOM 731 C C . THR A 1 94 ? -3.197 -9.232 0.854 1.00 96.62 94 THR A C 1
ATOM 733 O O . THR A 1 94 ? -2.849 -9.138 -0.322 1.00 96.62 94 THR A O 1
ATOM 736 N N . TRP A 1 95 ? -4.152 -8.462 1.376 1.00 97.62 95 TRP A N 1
ATOM 737 C CA . TRP A 1 95 ? -4.878 -7.466 0.593 1.00 97.62 95 TRP A CA 1
ATOM 738 C C . TRP A 1 95 ? -3.969 -6.325 0.106 1.00 97.62 95 TRP A C 1
ATOM 740 O O . TRP A 1 95 ? -4.001 -5.973 -1.075 1.00 97.62 95 TRP A O 1
ATOM 750 N N . ILE A 1 96 ? -3.092 -5.811 0.973 1.00 98.06 96 ILE A N 1
ATOM 751 C CA . ILE A 1 96 ? -2.109 -4.771 0.630 1.00 98.06 96 ILE A CA 1
ATOM 752 C C . ILE A 1 96 ? -1.163 -5.252 -0.480 1.00 98.06 96 ILE A C 1
ATOM 754 O O . ILE A 1 96 ? -0.983 -4.565 -1.489 1.00 98.06 96 ILE A O 1
ATOM 758 N N . TYR A 1 97 ? -0.591 -6.452 -0.346 1.00 97.81 97 TYR A N 1
ATOM 759 C CA . TYR A 1 97 ? 0.299 -7.004 -1.371 1.00 97.81 97 TYR A CA 1
ATOM 760 C C . TYR A 1 97 ? -0.439 -7.377 -2.659 1.00 97.81 97 TYR A C 1
ATOM 762 O O . TYR A 1 97 ? 0.147 -7.281 -3.736 1.00 97.81 97 TYR A O 1
ATOM 770 N N . ALA A 1 98 ? -1.725 -7.735 -2.597 1.00 98.00 98 ALA A N 1
ATOM 771 C CA . ALA A 1 98 ? -2.537 -7.919 -3.796 1.00 98.00 98 ALA A CA 1
ATOM 772 C C . ALA A 1 98 ? -2.680 -6.605 -4.583 1.00 98.00 98 ALA A C 1
ATOM 774 O O . ALA A 1 98 ? -2.518 -6.605 -5.804 1.00 98.00 98 ALA A O 1
ATOM 775 N N . ILE A 1 99 ? -2.907 -5.476 -3.899 1.00 98.00 99 ILE A N 1
ATOM 776 C CA . ILE A 1 99 ? -2.930 -4.145 -4.529 1.00 98.00 99 ILE A CA 1
ATOM 777 C C . ILE A 1 99 ? -1.568 -3.830 -5.158 1.00 98.00 99 ILE A C 1
ATOM 779 O O . ILE A 1 99 ? -1.511 -3.459 -6.331 1.00 98.00 99 ILE A O 1
ATOM 783 N N . ALA A 1 100 ? -0.477 -4.030 -4.414 1.00 97.88 100 ALA A N 1
ATOM 784 C CA . ALA A 1 100 ? 0.879 -3.778 -4.899 1.00 97.88 100 ALA A CA 1
ATOM 785 C C . ALA A 1 100 ? 1.230 -4.623 -6.131 1.00 97.88 100 ALA A C 1
ATOM 787 O O . ALA A 1 100 ? 1.744 -4.110 -7.125 1.00 97.88 100 ALA A O 1
ATOM 788 N N . ARG A 1 101 ? 0.894 -5.915 -6.106 1.00 97.25 101 ARG A N 1
ATOM 789 C CA . ARG A 1 101 ? 1.080 -6.820 -7.242 1.00 97.25 101 ARG A CA 1
ATOM 790 C C . ARG A 1 101 ? 0.277 -6.376 -8.459 1.00 97.25 101 ARG A C 1
ATOM 792 O O . ARG A 1 101 ? 0.818 -6.381 -9.561 1.00 97.25 101 ARG A O 1
ATOM 799 N N . ASN A 1 102 ? -0.989 -6.004 -8.278 1.00 96.81 102 ASN A N 1
ATOM 800 C CA . ASN A 1 102 ? -1.819 -5.527 -9.384 1.00 96.81 102 ASN A CA 1
ATOM 801 C C . ASN A 1 102 ? -1.215 -4.268 -10.013 1.00 96.81 102 ASN A C 1
ATOM 803 O O . ASN A 1 102 ? -1.112 -4.194 -11.233 1.00 96.81 102 ASN A O 1
ATOM 807 N N . LYS A 1 103 ? -0.711 -3.343 -9.188 1.00 95.75 103 LYS A N 1
ATOM 808 C CA . LYS A 1 103 ? -0.025 -2.140 -9.668 1.00 95.75 103 LYS A CA 1
ATOM 809 C C . LYS A 1 103 ? 1.243 -2.420 -10.456 1.00 95.75 103 LYS A C 1
ATOM 811 O O . LYS A 1 103 ? 1.424 -1.849 -11.527 1.00 95.75 103 LYS A O 1
ATOM 816 N N . LEU A 1 104 ? 2.067 -3.349 -9.985 1.00 95.31 104 LEU A N 1
ATOM 817 C CA . LEU A 1 104 ? 3.236 -3.796 -10.734 1.00 95.31 104 LEU A CA 1
ATOM 818 C C . LEU A 1 104 ? 2.844 -4.389 -12.096 1.00 95.31 104 LEU A C 1
ATOM 820 O O . LEU A 1 104 ? 3.436 -4.049 -13.114 1.00 95.31 104 LEU A O 1
ATOM 824 N N . ILE A 1 105 ? 1.823 -5.249 -12.136 1.00 94.44 105 ILE A N 1
ATOM 825 C CA . ILE A 1 105 ? 1.349 -5.862 -13.386 1.00 94.44 105 ILE A CA 1
ATOM 826 C C . ILE A 1 105 ? 0.839 -4.803 -14.362 1.00 94.44 105 ILE A C 1
ATOM 828 O O . ILE A 1 105 ? 1.154 -4.871 -15.550 1.00 94.44 105 ILE A O 1
ATOM 832 N N . ASP A 1 106 ? 0.062 -3.835 -13.881 1.00 93.12 106 ASP A N 1
ATOM 833 C CA . ASP A 1 106 ? -0.450 -2.750 -14.716 1.00 93.12 106 ASP A CA 1
ATOM 834 C C . ASP A 1 106 ? 0.700 -1.927 -15.311 1.00 93.12 106 ASP A C 1
ATOM 836 O O . ASP A 1 106 ? 0.688 -1.633 -16.508 1.00 93.12 106 ASP A O 1
ATOM 840 N N . ARG A 1 107 ? 1.741 -1.649 -14.519 1.00 91.88 107 ARG A N 1
ATOM 841 C CA . ARG A 1 107 ? 2.939 -0.939 -14.977 1.00 91.88 107 ARG A CA 1
ATOM 842 C C . ARG A 1 107 ? 3.717 -1.710 -16.045 1.00 91.88 107 ARG A C 1
ATOM 844 O O . ARG A 1 107 ? 4.083 -1.116 -17.058 1.00 91.88 107 ARG A O 1
ATOM 851 N N . LEU A 1 108 ? 3.919 -3.015 -15.856 1.00 90.38 108 LEU A N 1
ATOM 852 C CA . LEU A 1 108 ? 4.595 -3.885 -16.831 1.00 90.38 108 LEU A CA 1
ATOM 853 C C . LEU A 1 108 ? 3.798 -4.009 -18.140 1.00 90.38 108 LEU A C 1
ATOM 855 O O . LEU A 1 108 ? 4.363 -4.093 -19.229 1.00 90.38 108 LEU A O 1
ATOM 859 N N . ARG A 1 109 ? 2.461 -4.007 -18.059 1.00 89.38 109 ARG A N 1
ATOM 860 C CA . ARG A 1 109 ? 1.588 -4.006 -19.244 1.00 89.38 109 ARG A CA 1
ATOM 861 C C . ARG A 1 109 ? 1.683 -2.704 -20.034 1.00 89.38 109 ARG A C 1
ATOM 863 O O . ARG A 1 109 ? 1.624 -2.755 -21.258 1.00 89.38 109 ARG A O 1
ATOM 870 N N . GLN A 1 110 ? 1.808 -1.566 -19.352 1.00 87.69 110 GLN A N 1
ATOM 871 C CA . GLN A 1 110 ? 1.998 -0.267 -20.000 1.00 87.69 110 GLN A CA 1
ATOM 872 C C . GLN A 1 110 ? 3.347 -0.201 -20.717 1.00 87.69 110 GLN A C 1
ATOM 874 O O . GLN A 1 110 ? 3.387 0.178 -21.879 1.00 87.69 110 GLN A O 1
ATOM 879 N N . GLU A 1 111 ? 4.420 -0.651 -20.068 1.00 83.31 111 GLU A N 1
ATOM 880 C CA . GLU A 1 111 ? 5.772 -0.721 -20.643 1.00 83.31 111 GLU A CA 1
ATOM 881 C C . GLU A 1 111 ? 5.796 -1.461 -21.985 1.00 83.31 111 GLU A C 1
ATOM 883 O O . GLU A 1 111 ? 6.255 -0.923 -22.987 1.00 83.31 111 GLU A O 1
ATOM 888 N N . ARG A 1 112 ? 5.172 -2.644 -22.036 1.00 78.50 112 ARG A N 1
ATOM 889 C CA . ARG A 1 112 ? 5.046 -3.446 -23.263 1.00 78.50 112 ARG A CA 1
ATOM 890 C C . ARG A 1 112 ? 4.235 -2.779 -24.375 1.00 78.50 112 ARG A C 1
ATOM 892 O O . ARG A 1 112 ? 4.335 -3.193 -25.520 1.00 78.50 112 ARG A O 1
ATOM 899 N N . ARG A 1 113 ? 3.374 -1.811 -24.050 1.00 74.88 113 ARG A N 1
ATOM 900 C CA . ARG A 1 113 ? 2.572 -1.081 -25.043 1.00 74.88 113 ARG A CA 1
ATOM 901 C C . ARG A 1 113 ? 3.345 0.087 -25.658 1.00 74.88 113 ARG A C 1
ATOM 903 O O . ARG A 1 113 ? 3.017 0.487 -26.768 1.00 74.88 113 ARG A O 1
ATOM 910 N N . PHE A 1 114 ? 4.313 0.643 -24.932 1.00 67.00 114 PHE A N 1
ATOM 911 C CA . PHE A 1 114 ? 5.128 1.775 -25.381 1.00 67.00 114 PHE A CA 1
ATOM 912 C C . PHE A 1 114 ? 6.416 1.355 -26.099 1.00 67.00 114 PHE A C 1
ATOM 914 O O . PHE A 1 114 ? 7.164 2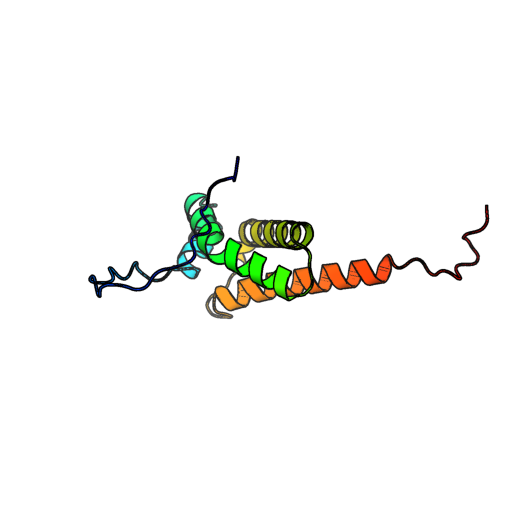.223 -26.541 1.00 67.00 114 PHE A O 1
ATOM 921 N N . GLU A 1 115 ? 6.673 0.054 -26.242 1.00 62.50 115 GLU A N 1
ATOM 922 C CA . GLU A 1 115 ? 7.697 -0.448 -27.156 1.00 62.50 115 GLU A CA 1
ATOM 923 C C . GLU A 1 115 ? 7.254 -0.112 -28.591 1.00 62.50 115 GLU A C 1
ATOM 925 O O . GLU A 1 115 ? 6.359 -0.746 -29.148 1.00 62.50 115 GLU A O 1
ATOM 930 N N . VAL A 1 116 ? 7.803 0.982 -29.131 1.00 64.75 116 VAL A N 1
ATOM 931 C CA . VAL A 1 116 ? 7.556 1.448 -30.501 1.00 64.75 116 VAL A CA 1
ATOM 932 C C . VAL A 1 116 ? 8.052 0.367 -31.449 1.00 64.75 116 VAL A C 1
ATOM 934 O O . VAL A 1 116 ? 9.226 0.005 -31.383 1.00 64.75 116 VAL A O 1
ATOM 937 N N . ASP A 1 117 ? 7.172 -0.142 -32.312 1.00 67.19 117 ASP A N 1
ATOM 938 C CA . ASP A 1 117 ? 7.560 -1.100 -33.342 1.00 67.19 117 ASP A CA 1
ATOM 939 C C . ASP A 1 117 ? 8.579 -0.428 -34.284 1.00 67.19 117 ASP A C 1
ATOM 941 O O . ASP A 1 117 ? 8.222 0.531 -34.976 1.00 67.19 117 ASP A O 1
ATOM 945 N N . PRO A 1 118 ? 9.843 -0.895 -34.337 1.00 65.00 118 PRO A N 1
ATOM 946 C CA . PRO A 1 118 ? 10.853 -0.346 -35.242 1.00 65.00 118 PRO A CA 1
ATOM 947 C C . PRO A 1 118 ? 10.490 -0.509 -36.725 1.00 65.00 118 PRO A C 1
ATOM 949 O O . PRO A 1 118 ? 11.158 0.059 -37.588 1.00 65.00 118 PRO A O 1
ATOM 952 N N . HIS A 1 119 ? 9.469 -1.313 -37.030 1.00 67.69 119 HIS A N 1
ATOM 953 C CA . HIS A 1 119 ? 8.935 -1.544 -38.363 1.00 67.69 119 HIS A CA 1
ATOM 954 C C . HIS A 1 119 ? 7.561 -0.904 -38.594 1.00 67.69 119 HIS A C 1
ATOM 956 O O . HIS A 1 119 ? 6.903 -1.273 -39.565 1.00 67.69 119 HIS A O 1
ATOM 962 N N . ASP A 1 120 ? 7.122 0.056 -37.769 1.00 71.12 120 ASP A N 1
ATOM 963 C CA . ASP A 1 120 ? 5.899 0.815 -38.061 1.00 71.12 120 ASP A CA 1
ATOM 964 C C . ASP A 1 120 ? 6.075 1.620 -39.372 1.00 71.12 120 ASP A C 1
ATOM 966 O O . ASP A 1 120 ? 6.864 2.571 -39.405 1.00 71.12 120 ASP A O 1
ATOM 970 N N . PRO A 1 121 ? 5.351 1.282 -40.462 1.00 70.00 121 PRO A N 1
ATOM 971 C CA . PRO A 1 121 ? 5.475 1.967 -41.750 1.00 70.00 121 PRO A CA 1
ATOM 972 C C . PRO A 1 121 ? 4.962 3.417 -41.715 1.00 70.00 121 PRO A C 1
ATOM 974 O O . PRO A 1 121 ? 5.091 4.126 -42.707 1.00 70.00 121 PRO A O 1
ATOM 977 N N . ASN A 1 122 ? 4.375 3.865 -40.599 1.00 74.06 122 ASN A N 1
ATOM 978 C CA . ASN A 1 122 ? 3.896 5.234 -40.411 1.00 74.06 122 ASN A CA 1
ATOM 979 C C . ASN A 1 122 ? 4.938 6.169 -39.758 1.00 74.06 122 ASN A C 1
ATOM 981 O O . ASN A 1 122 ? 4.606 7.315 -39.460 1.00 74.06 122 ASN A O 1
ATOM 985 N N . LEU A 1 123 ? 6.174 5.707 -39.512 1.00 65.06 123 LEU A N 1
ATOM 986 C CA . LEU A 1 123 ? 7.269 6.501 -38.923 1.00 65.06 123 LEU A CA 1
ATOM 987 C C . LEU A 1 123 ? 8.106 7.308 -39.944 1.00 65.06 123 LEU A C 1
ATOM 989 O O . LEU A 1 123 ? 9.173 7.812 -39.585 1.00 65.06 123 LEU A O 1
ATOM 993 N N . GLU A 1 124 ? 7.661 7.466 -41.194 1.00 62.53 124 GLU A N 1
ATOM 994 C CA . GLU A 1 124 ? 8.342 8.326 -42.179 1.00 62.53 124 GLU A CA 1
ATOM 995 C C . GLU A 1 124 ? 7.826 9.786 -42.131 1.00 62.53 124 GLU A C 1
ATOM 997 O O . GLU A 1 124 ? 6.618 9.989 -41.977 1.00 62.53 124 GLU A O 1
ATOM 1002 N N . PRO A 1 125 ? 8.711 10.806 -42.228 1.00 65.38 125 PRO A N 1
ATOM 1003 C CA . PRO A 1 125 ? 8.321 12.219 -42.296 1.00 65.38 125 PRO A CA 1
ATOM 1004 C C . PRO A 1 125 ? 7.689 12.639 -43.631 1.00 65.38 125 PRO A C 1
ATOM 1006 O O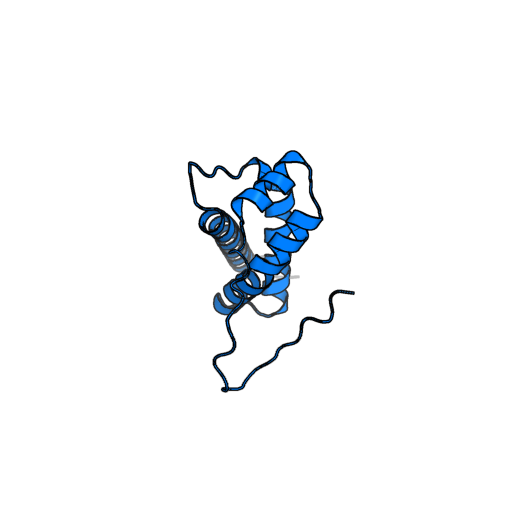 . PRO A 1 125 ? 8.069 12.081 -44.685 1.00 65.38 125 PRO A O 1
#

pLDDT: mean 82.62, std 22.19, range [30.41, 98.31]

Foldseek 3Di:
DPDDDDDDDDDDDDDDPPPPDPPQDLLVLLVCLQPPVDPVSLVSVCVPCVVVQLVVVVVVVDDNVVSNVLSVVLSVCSNVCSNVDDVVVDDSVVVSVVSSVVSVVVVVVVVVVPPPDPPPPPPDD

Radius of gyration: 19.44 Å; chains: 1; bounding box: 41×30×70 Å

Secondary structure (DSSP, 8-state):
--------------------PPP--HHHHHHHHHHH--HHHHHHHHHHHHHHHHHHHHHTT--HHHHHHHHHHHHHHHHHHGGG--TTT--HHHHHHHHHHHHHHHHHHHHHHS---TT-TT---

Sequence (125 aa):
MWDRVCFGAGRCGSAEAVSVDPPFDAEQTLRAIALHRDRDAFQALFGHYGPRLKAYFLRAGGDATLAEELLQEVMLILWHKADRFDPARAAPSTWIYAIARNKLIDRLRQERRFEVDPHDPNLEP